Protein AF-A0A3B8RV91-F1 (afdb_monomer)

Secondary structure (DSSP, 8-state):
-EEEEEEEEEETTEEEEEEEETTEEEEEESSS--HHHHHHHHHHHHHHHTT--EEEEEPP-TT--HHHHHHHHHHHHHHHHHHHHHHHHHHTT-SPP-

pLDDT: mean 93.49, std 6.15, range [56.66, 97.88]

Foldseek 3Di:
DAEWEWEWDADPNWTWTWTDDPPDTQTDTPRDDDVVSVVVSVVVLLVVLLAHAYAYDYDDDPDQDPVNVVSRVVSVVVNVVSVVSSVVCVVVVVRDDD

Structure (mmCIF, N/CA/C/O backbone):
data_AF-A0A3B8RV91-F1
#
_entry.id   AF-A0A3B8RV91-F1
#
loop_
_atom_site.group_PDB
_atom_site.id
_atom_site.type_symbol
_atom_site.label_atom_id
_atom_site.label_alt_id
_atom_site.label_comp_id
_atom_site.label_asym_id
_atom_site.label_entity_id
_atom_site.label_seq_id
_atom_site.pdbx_PDB_ins_code
_atom_site.Cartn_x
_atom_site.Cartn_y
_atom_site.Cartn_z
_atom_site.occupancy
_atom_site.B_iso_or_equiv
_atom_site.auth_seq_id
_atom_site.auth_comp_id
_atom_site.auth_asym_id
_atom_site.auth_atom_id
_atom_site.pdbx_PDB_model_num
ATOM 1 N N . MET A 1 1 ? -0.193 -6.587 13.950 1.00 79.38 1 MET A N 1
ATOM 2 C CA . MET A 1 1 ? -0.162 -5.810 12.699 1.00 79.38 1 MET A CA 1
ATOM 3 C C . MET A 1 1 ? 0.177 -6.772 11.585 1.00 79.38 1 MET A C 1
ATOM 5 O O . MET A 1 1 ? 1.205 -7.433 11.670 1.00 79.38 1 MET A O 1
ATOM 9 N N . GLU A 1 2 ? -0.737 -6.933 10.638 1.00 91.31 2 GLU A N 1
ATOM 10 C CA . GLU A 1 2 ? -0.544 -7.800 9.475 1.00 91.31 2 GLU A CA 1
ATOM 11 C C . GLU A 1 2 ? 0.410 -7.126 8.480 1.00 91.31 2 GLU A C 1
ATOM 13 O O . GLU A 1 2 ? 0.395 -5.900 8.351 1.00 91.31 2 GLU A O 1
ATOM 18 N N . THR A 1 3 ? 1.247 -7.906 7.796 1.00 95.62 3 THR A N 1
ATOM 19 C CA . THR A 1 3 ? 2.157 -7.384 6.769 1.00 95.62 3 THR A CA 1
ATOM 20 C C . THR A 1 3 ? 1.888 -8.089 5.451 1.00 95.62 3 THR A C 1
ATOM 22 O O . THR A 1 3 ? 1.938 -9.313 5.365 1.00 95.62 3 THR A O 1
ATOM 25 N N . HIS A 1 4 ? 1.623 -7.288 4.432 1.00 97.19 4 HIS A N 1
ATOM 26 C CA . HIS A 1 4 ? 1.288 -7.688 3.079 1.00 97.19 4 HIS A CA 1
ATOM 27 C C . HIS A 1 4 ? 2.454 -7.441 2.119 1.00 97.19 4 HIS A C 1
ATOM 29 O O . HIS A 1 4 ? 3.373 -6.676 2.412 1.00 97.19 4 HIS A O 1
ATOM 35 N N . GLU A 1 5 ? 2.419 -8.069 0.949 1.00 97.25 5 GLU A N 1
ATOM 36 C CA . GLU A 1 5 ? 3.458 -7.887 -0.066 1.00 97.25 5 GLU A CA 1
ATOM 37 C C . GLU A 1 5 ? 3.124 -6.723 -1.002 1.00 97.25 5 GLU A C 1
ATOM 39 O O . GLU A 1 5 ? 1.980 -6.558 -1.435 1.00 97.25 5 GLU A O 1
ATOM 44 N N . ALA A 1 6 ? 4.149 -5.957 -1.361 1.00 97.38 6 ALA A N 1
ATOM 45 C CA . ALA A 1 6 ? 4.122 -4.993 -2.447 1.00 97.38 6 ALA A CA 1
ATOM 46 C C . ALA A 1 6 ? 5.127 -5.404 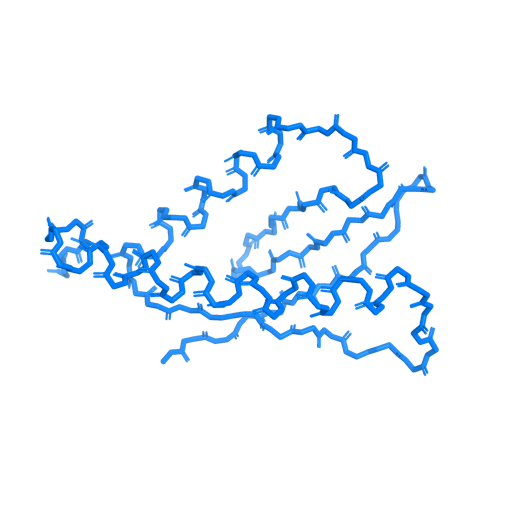-3.530 1.00 97.38 6 ALA A C 1
ATOM 48 O O . ALA A 1 6 ? 6.270 -5.756 -3.233 1.00 97.38 6 ALA A O 1
ATOM 49 N N . ILE A 1 7 ? 4.697 -5.371 -4.790 1.00 96.06 7 ILE A N 1
ATOM 50 C CA . ILE A 1 7 ? 5.485 -5.818 -5.943 1.00 96.06 7 ILE A CA 1
ATOM 51 C C . ILE A 1 7 ? 5.499 -4.723 -6.999 1.00 96.06 7 ILE A C 1
ATOM 53 O O . ILE A 1 7 ? 4.462 -4.137 -7.300 1.00 96.06 7 ILE A O 1
ATOM 57 N N . LEU A 1 8 ? 6.674 -4.463 -7.567 1.00 95.31 8 LEU A N 1
ATOM 58 C CA . LEU A 1 8 ? 6.817 -3.583 -8.716 1.00 95.31 8 LEU A CA 1
ATOM 59 C C . LEU A 1 8 ? 6.573 -4.421 -9.968 1.00 95.31 8 LEU A C 1
ATOM 61 O O . LEU A 1 8 ? 7.324 -5.356 -10.242 1.00 95.31 8 LEU A O 1
ATOM 65 N N . GLU A 1 9 ? 5.525 -4.087 -10.705 1.00 94.12 9 GLU A N 1
ATOM 66 C CA . GLU A 1 9 ? 5.171 -4.736 -11.961 1.00 94.12 9 GLU A CA 1
ATOM 67 C C . GLU A 1 9 ? 5.373 -3.766 -13.120 1.00 94.12 9 GLU A C 1
ATOM 69 O O . GLU A 1 9 ? 5.017 -2.592 -13.023 1.00 94.12 9 GLU A O 1
ATOM 74 N N . GLU A 1 10 ? 5.903 -4.274 -14.228 1.00 92.31 10 GLU A N 1
ATOM 75 C CA . GLU A 1 10 ? 5.950 -3.561 -15.500 1.00 92.31 10 GLU A CA 1
ATOM 76 C C . GLU A 1 10 ? 4.947 -4.208 -16.462 1.00 92.31 10 GLU A C 1
ATOM 78 O O . GLU A 1 10 ? 4.980 -5.420 -16.685 1.00 92.31 10 GLU A O 1
ATOM 83 N N . VAL A 1 11 ? 4.032 -3.411 -17.011 1.00 90.94 11 VAL A N 1
ATOM 84 C CA . VAL A 1 11 ? 3.016 -3.843 -17.980 1.00 90.94 11 VAL A CA 1
ATOM 85 C C . VAL A 1 11 ? 2.944 -2.798 -19.084 1.00 90.94 11 VAL A C 1
ATOM 87 O O . VAL A 1 11 ? 2.706 -1.630 -18.799 1.00 90.94 11 VAL A O 1
ATOM 90 N N . ASP A 1 12 ? 3.147 -3.204 -20.338 1.00 89.12 12 ASP A N 1
ATOM 91 C CA . ASP A 1 12 ? 3.093 -2.314 -21.509 1.00 89.12 12 ASP A CA 1
ATOM 92 C C . ASP A 1 12 ? 3.968 -1.047 -21.370 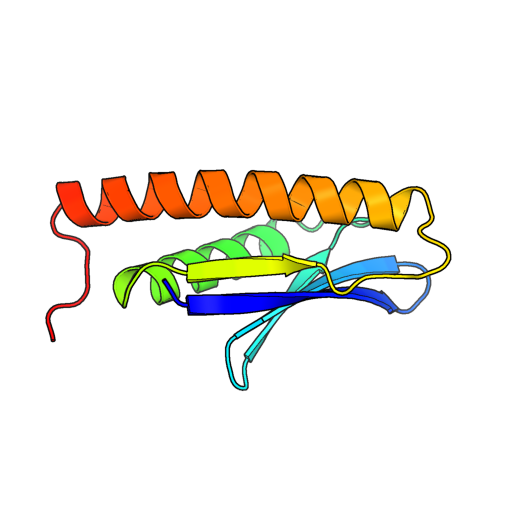1.00 89.12 12 ASP A C 1
ATOM 94 O O . ASP A 1 12 ? 3.544 0.055 -21.712 1.00 89.12 12 ASP A O 1
ATOM 98 N N . SER A 1 13 ? 5.195 -1.210 -20.853 1.00 88.44 13 SER A N 1
ATOM 99 C CA . SER A 1 13 ? 6.157 -0.126 -20.561 1.00 88.44 13 SER A CA 1
ATOM 100 C C . SER A 1 13 ? 5.738 0.848 -19.451 1.00 88.44 13 SER A C 1
ATOM 102 O O . SER A 1 13 ? 6.367 1.889 -19.264 1.00 88.44 13 SER A O 1
ATOM 104 N N . GLU A 1 14 ? 4.714 0.499 -18.678 1.00 92.75 14 GLU A N 1
ATOM 105 C CA . GLU A 1 14 ? 4.239 1.265 -17.531 1.00 92.75 14 GLU A CA 1
ATOM 106 C C . GLU A 1 14 ? 4.507 0.514 -16.237 1.00 92.75 14 GLU A C 1
ATOM 108 O O . GLU A 1 14 ? 4.407 -0.711 -16.178 1.00 92.75 14 GLU A O 1
ATOM 113 N N . HIS A 1 15 ? 4.824 1.258 -15.183 1.00 93.94 15 HIS A N 1
ATOM 114 C CA . HIS A 1 15 ? 5.170 0.687 -13.893 1.00 93.94 15 HIS A CA 1
ATOM 115 C C . HIS A 1 15 ? 4.030 0.861 -12.897 1.00 93.94 15 HIS A C 1
ATOM 117 O O . HIS A 1 15 ? 3.474 1.952 -12.730 1.00 93.94 15 HIS A O 1
ATOM 123 N N . TYR A 1 16 ? 3.723 -0.224 -12.197 1.00 95.88 16 TYR A N 1
ATOM 124 C CA . TYR A 1 16 ? 2.673 -0.301 -11.196 1.00 95.88 16 TYR A CA 1
ATOM 125 C C . TYR A 1 16 ? 3.232 -0.839 -9.882 1.00 95.88 16 TYR A C 1
ATOM 127 O O . TYR A 1 16 ? 3.999 -1.801 -9.863 1.00 95.88 16 TYR A O 1
ATOM 135 N N . LEU A 1 17 ? 2.798 -0.250 -8.772 1.00 96.19 17 LEU A N 1
ATOM 136 C CA . LEU A 1 17 ? 2.973 -0.824 -7.447 1.00 96.19 17 LEU A CA 1
ATOM 137 C C . LEU A 1 17 ? 1.744 -1.669 -7.110 1.00 96.19 17 LEU A C 1
ATOM 139 O O . LEU A 1 17 ? 0.660 -1.139 -6.859 1.00 96.19 17 LEU A O 1
ATOM 143 N N . SER A 1 18 ? 1.920 -2.984 -7.109 1.00 96.88 18 SER A N 1
ATOM 144 C CA . SER A 1 18 ? 0.875 -3.960 -6.821 1.00 96.88 18 SER A CA 1
ATOM 145 C C . SER A 1 18 ? 0.905 -4.366 -5.352 1.00 96.88 18 SER A C 1
ATOM 147 O O . SER A 1 18 ? 1.850 -5.000 -4.889 1.00 96.88 18 SER A O 1
ATOM 149 N N . LEU A 1 19 ? -0.148 -4.001 -4.627 1.00 97.50 19 LEU A N 1
ATOM 150 C CA . LEU A 1 19 ? -0.364 -4.261 -3.207 1.00 97.50 19 LEU A CA 1
ATOM 151 C C . LEU A 1 19 ? -1.248 -5.505 -3.045 1.00 97.50 19 LEU A C 1
ATOM 153 O O . LEU A 1 19 ? -2.418 -5.491 -3.438 1.00 97.50 19 LEU A O 1
ATOM 157 N N . LYS A 1 20 ? -0.704 -6.584 -2.475 1.00 96.75 20 LYS A N 1
ATOM 158 C CA . LYS A 1 20 ? -1.396 -7.874 -2.329 1.00 96.75 20 LYS A CA 1
ATOM 159 C C . LYS A 1 20 ? -2.018 -8.033 -0.944 1.00 96.75 20 LYS A C 1
ATOM 161 O O . LYS A 1 20 ? -1.304 -8.214 0.035 1.00 96.75 20 LYS A O 1
ATOM 166 N N . ILE A 1 21 ? -3.345 -8.040 -0.866 1.00 94.00 21 ILE A N 1
ATOM 167 C CA . ILE A 1 21 ? -4.112 -8.184 0.378 1.00 94.00 21 ILE A CA 1
ATOM 168 C C . ILE A 1 21 ? -5.025 -9.409 0.248 1.00 94.00 21 ILE A C 1
ATOM 170 O O . ILE A 1 21 ? -6.120 -9.323 -0.312 1.00 94.00 21 ILE A O 1
ATOM 174 N N . GLY A 1 22 ? -4.573 -10.562 0.750 1.00 88.38 22 GLY A N 1
ATOM 175 C CA . GLY A 1 22 ? -5.262 -11.839 0.529 1.00 88.38 22 GLY A CA 1
ATOM 176 C C . GLY A 1 22 ? -5.398 -12.131 -0.969 1.00 88.38 22 GLY A C 1
ATOM 177 O O . GLY A 1 22 ? -4.411 -12.074 -1.698 1.00 88.38 22 GLY A O 1
ATOM 178 N N . ASP A 1 23 ? -6.626 -12.369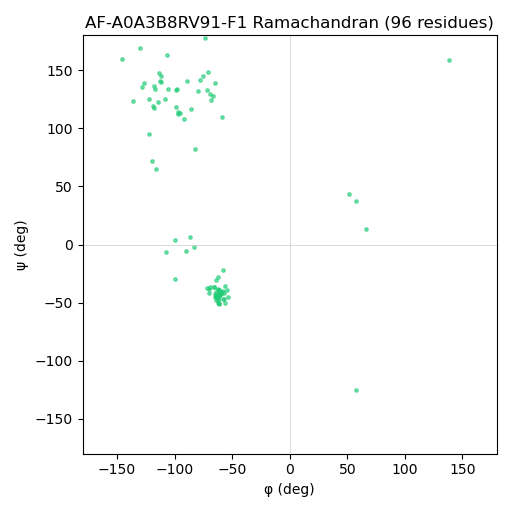 -1.433 1.00 89.94 23 ASP A N 1
ATOM 179 C CA . ASP A 1 23 ? -6.934 -12.610 -2.853 1.00 89.94 23 ASP A CA 1
ATOM 180 C C . ASP A 1 23 ? -7.098 -11.319 -3.680 1.00 89.94 23 ASP A C 1
ATOM 182 O O . ASP A 1 23 ? -7.337 -11.368 -4.887 1.00 89.94 23 ASP A O 1
ATOM 186 N N . THR A 1 24 ? -7.002 -10.146 -3.046 1.00 93.50 24 THR A N 1
ATOM 187 C CA . THR A 1 24 ? -7.160 -8.851 -3.718 1.00 93.50 24 THR A CA 1
ATOM 188 C C . THR A 1 24 ? -5.803 -8.254 -4.068 1.00 93.50 24 THR A C 1
ATOM 190 O O . THR A 1 24 ? -4.909 -8.180 -3.227 1.00 93.50 24 THR A O 1
ATOM 193 N N . VAL A 1 25 ? -5.670 -7.756 -5.298 1.00 96.50 25 VAL A N 1
ATOM 194 C CA . VAL A 1 25 ? -4.498 -6.995 -5.745 1.00 96.50 25 VAL A CA 1
ATOM 195 C C . VAL A 1 25 ? -4.938 -5.588 -6.125 1.00 96.50 25 VAL A C 1
ATOM 197 O O . VAL A 1 25 ? -5.728 -5.408 -7.051 1.00 96.50 25 VAL A O 1
ATOM 200 N N . LEU A 1 26 ? -4.425 -4.592 -5.409 1.00 96.56 26 LEU A N 1
ATOM 201 C CA . LEU A 1 26 ? -4.629 -3.179 -5.723 1.00 96.56 26 LEU A CA 1
ATOM 202 C C . LEU A 1 26 ? -3.402 -2.664 -6.474 1.00 96.56 26 LEU A C 1
ATOM 204 O O . LEU A 1 26 ? -2.283 -2.913 -6.038 1.00 96.56 26 LEU A O 1
ATOM 208 N N . LYS A 1 27 ? -3.592 -1.950 -7.586 1.00 95.56 27 LYS A N 1
ATOM 209 C CA . LYS A 1 27 ? -2.483 -1.446 -8.410 1.00 95.56 27 LYS A CA 1
ATOM 210 C C . LYS A 1 27 ? -2.433 0.071 -8.386 1.00 95.56 27 LYS A C 1
ATOM 212 O O . LYS A 1 27 ? -3.396 0.720 -8.780 1.00 95.56 27 LYS A O 1
ATOM 217 N N . ILE A 1 28 ? -1.302 0.623 -7.966 1.00 94.81 28 ILE A N 1
ATOM 218 C CA . ILE A 1 28 ? -1.033 2.059 -8.020 1.00 94.81 28 ILE A CA 1
ATOM 219 C C . ILE A 1 28 ? -0.172 2.330 -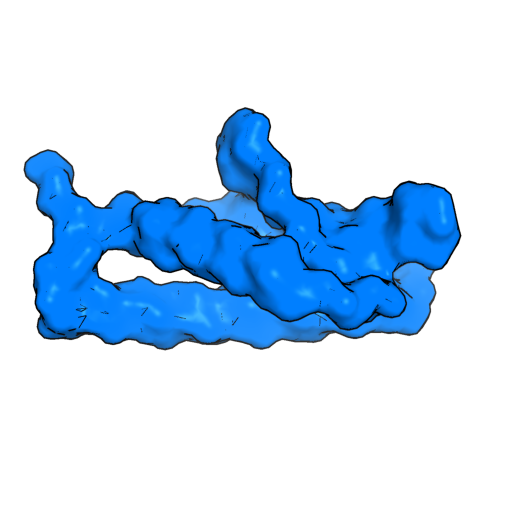9.259 1.00 94.81 28 ILE A C 1
ATOM 221 O O . ILE A 1 28 ? 0.939 1.804 -9.330 1.00 94.81 28 ILE A O 1
ATOM 225 N N . PRO A 1 29 ? -0.643 3.121 -10.236 1.00 93.94 29 PRO A N 1
ATOM 226 C CA . PRO A 1 29 ? 0.197 3.549 -11.349 1.00 93.94 29 PRO A CA 1
ATOM 227 C C . PRO A 1 29 ? 1.305 4.479 -10.837 1.00 93.94 29 PRO A C 1
ATOM 229 O O . PRO A 1 29 ? 1.024 5.448 -10.135 1.00 93.94 29 PRO A O 1
ATOM 232 N N . LEU A 1 30 ? 2.562 4.182 -11.180 1.00 92.06 30 LEU A N 1
ATOM 233 C CA . LEU A 1 30 ? 3.727 4.995 -10.801 1.00 92.06 30 LEU A CA 1
ATOM 234 C C . LEU A 1 30 ? 4.192 5.917 -11.934 1.00 92.06 30 LEU A C 1
ATOM 236 O O . LEU A 1 30 ? 4.748 6.979 -11.670 1.00 92.06 30 LEU A O 1
ATOM 240 N N . THR A 1 31 ? 3.984 5.512 -13.188 1.00 90.12 31 THR A N 1
ATOM 241 C CA . THR A 1 31 ? 4.446 6.244 -14.384 1.00 90.12 31 THR A CA 1
ATOM 242 C C . THR A 1 31 ? 3.325 6.934 -15.157 1.00 90.12 31 THR A C 1
ATOM 244 O O . THR A 1 31 ? 3.606 7.724 -16.057 1.00 90.12 31 THR A O 1
ATOM 247 N N . LYS A 1 32 ? 2.062 6.703 -14.775 1.00 89.50 32 LYS A N 1
ATOM 248 C CA . LYS A 1 32 ? 0.881 7.349 -15.364 1.00 89.50 32 LYS A CA 1
ATOM 249 C C . LYS A 1 32 ? 0.193 8.281 -14.380 1.00 89.50 32 LYS A C 1
ATOM 251 O O . LYS A 1 32 ? 0.002 7.943 -13.215 1.00 89.50 32 LYS A O 1
ATOM 256 N N . ASP A 1 33 ? -0.260 9.420 -14.893 1.00 88.56 33 ASP A N 1
ATOM 257 C CA . ASP A 1 33 ? -1.122 10.340 -14.155 1.00 88.56 33 ASP A CA 1
ATOM 258 C C . ASP A 1 33 ? -2.587 9.879 -14.228 1.00 88.56 33 ASP A C 1
ATOM 260 O O . ASP A 1 33 ? -3.371 10.318 -15.071 1.00 88.56 33 ASP A O 1
ATOM 264 N N . GLU A 1 34 ? -2.950 8.935 -13.356 1.00 92.56 34 GLU A N 1
ATOM 265 C CA . GLU A 1 34 ? -4.315 8.408 -13.234 1.00 92.56 34 GLU A CA 1
ATOM 266 C C . GLU A 1 34 ? -4.883 8.666 -11.828 1.00 92.56 34 GLU A C 1
ATOM 268 O O . GLU A 1 34 ? -5.071 7.744 -11.026 1.00 92.56 34 GLU A O 1
ATOM 273 N N . PRO A 1 35 ? -5.218 9.926 -11.496 1.00 92.00 35 PRO A N 1
ATOM 274 C CA . PRO A 1 35 ? -5.605 10.314 -10.140 1.00 92.00 35 PRO A CA 1
ATOM 275 C C . PRO A 1 35 ? -6.874 9.606 -9.652 1.00 92.00 35 PRO A C 1
ATOM 277 O O . PRO A 1 35 ? -7.057 9.407 -8.452 1.00 92.00 35 PRO A O 1
ATOM 280 N N . ASN A 1 36 ? -7.768 9.215 -10.564 1.00 94.44 36 ASN A N 1
ATOM 281 C CA . ASN A 1 36 ? -8.978 8.474 -10.211 1.00 94.44 36 ASN A CA 1
ATOM 282 C C . ASN A 1 36 ? -8.680 7.025 -9.809 1.00 94.44 36 ASN A C 1
ATOM 284 O O . ASN A 1 36 ? -9.310 6.528 -8.877 1.00 94.44 36 ASN A O 1
ATOM 288 N N . GLU A 1 37 ? -7.718 6.364 -10.457 1.00 92.88 37 GLU A N 1
ATOM 289 C CA . GLU A 1 37 ? -7.315 5.002 -10.091 1.00 92.88 37 GLU A CA 1
ATOM 290 C C . GLU A 1 37 ? -6.576 4.999 -8.755 1.00 92.88 37 GLU A C 1
ATOM 292 O O . GLU A 1 37 ? -6.898 4.208 -7.869 1.00 92.88 37 GLU A O 1
ATOM 297 N N . ILE A 1 38 ? -5.698 5.983 -8.545 1.00 93.31 38 ILE A N 1
ATOM 298 C CA . ILE A 1 38 ? -5.022 6.195 -7.262 1.00 93.31 38 ILE A CA 1
ATOM 299 C C . ILE A 1 38 ? -6.057 6.363 -6.135 1.00 93.31 38 ILE A C 1
ATOM 301 O O . ILE A 1 38 ? -6.016 5.642 -5.137 1.00 93.31 38 ILE A O 1
ATOM 305 N N . LYS A 1 39 ? -7.055 7.242 -6.311 1.00 94.56 39 LYS A N 1
ATOM 306 C CA . LYS A 1 39 ? -8.137 7.440 -5.326 1.00 94.56 39 LYS A CA 1
ATOM 307 C C . LYS A 1 39 ? -8.904 6.156 -5.015 1.00 94.56 39 LYS A C 1
ATOM 309 O O . LYS A 1 39 ? -9.231 5.914 -3.856 1.00 94.56 39 LYS A O 1
ATOM 314 N N . LYS A 1 40 ? -9.208 5.334 -6.025 1.00 96.00 40 LYS A N 1
ATOM 315 C CA . LYS A 1 40 ? -9.897 4.051 -5.814 1.00 96.00 40 LYS A CA 1
ATOM 316 C C . LYS A 1 40 ? -9.075 3.117 -4.930 1.00 96.00 40 LYS A C 1
ATOM 318 O O . LYS A 1 40 ? -9.643 2.516 -4.021 1.00 96.00 40 LYS A O 1
ATOM 323 N N . VAL A 1 41 ? -7.761 3.035 -5.156 1.00 96.56 41 VAL A N 1
ATOM 324 C CA . VAL A 1 41 ? -6.860 2.232 -4.319 1.00 96.56 41 VAL A CA 1
ATOM 325 C C . VAL A 1 41 ? -6.869 2.732 -2.879 1.00 96.56 41 VAL A C 1
ATOM 327 O O . VAL A 1 41 ? -7.124 1.942 -1.973 1.00 96.56 41 VAL A O 1
ATOM 330 N N . PHE A 1 42 ? -6.682 4.034 -2.653 1.00 95.81 42 PHE A N 1
ATOM 331 C CA . PHE A 1 42 ? -6.691 4.590 -1.295 1.00 95.81 42 PHE A CA 1
ATOM 332 C C . PHE A 1 42 ? -8.027 4.374 -0.578 1.00 95.81 42 PHE A C 1
ATOM 334 O O . PHE A 1 42 ? -8.035 3.979 0.585 1.00 95.81 42 PHE A O 1
ATOM 341 N N . ASN A 1 43 ? -9.159 4.527 -1.269 1.00 96.69 43 ASN A N 1
ATOM 342 C CA . ASN A 1 43 ? -10.468 4.218 -0.690 1.00 96.69 43 ASN A CA 1
ATOM 343 C C . ASN A 1 43 ? -10.57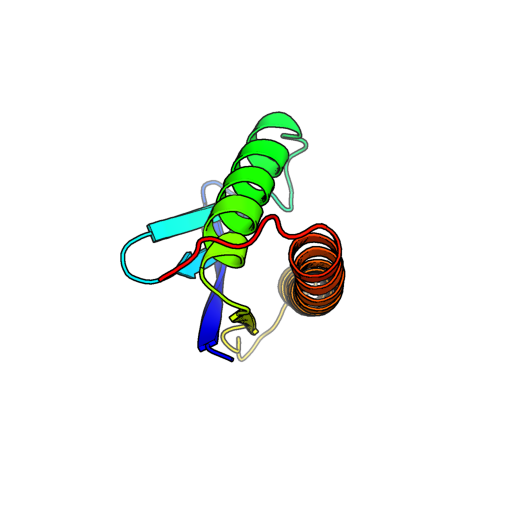2 2.747 -0.259 1.00 96.69 43 ASN A C 1
ATOM 345 O O . ASN A 1 43 ? -11.085 2.460 0.822 1.00 96.69 43 ASN A O 1
ATOM 349 N N . ALA A 1 44 ? -10.066 1.815 -1.072 1.00 96.88 44 ALA A N 1
ATOM 350 C CA . ALA A 1 44 ? -10.042 0.398 -0.720 1.00 96.88 44 ALA A CA 1
ATOM 351 C C . ALA A 1 44 ? -9.145 0.122 0.502 1.00 96.88 44 ALA A C 1
ATOM 353 O O . ALA A 1 44 ? -9.539 -0.640 1.387 1.00 96.88 44 ALA A O 1
ATOM 354 N N . LEU A 1 45 ? -7.983 0.779 0.592 1.00 97.06 45 LEU A N 1
ATOM 355 C CA . LEU A 1 45 ? -7.084 0.678 1.745 1.00 97.06 45 LEU A CA 1
ATOM 356 C C . LEU A 1 45 ? -7.738 1.209 3.027 1.00 97.06 45 LEU A C 1
ATOM 358 O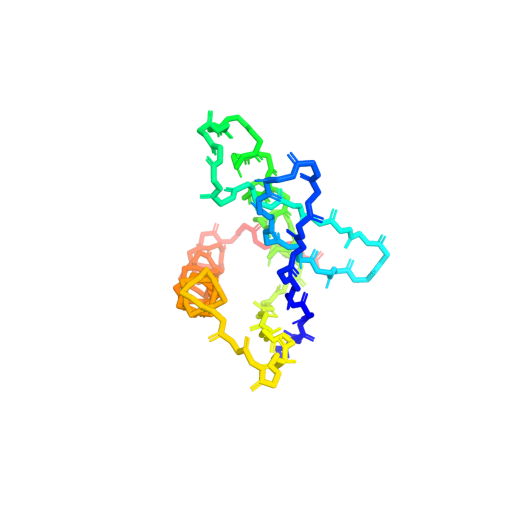 O . LEU A 1 45 ? -7.696 0.531 4.049 1.00 97.06 45 LEU A O 1
ATOM 362 N N . ILE A 1 46 ? -8.407 2.365 2.971 1.00 96.38 46 ILE A N 1
ATOM 363 C CA . ILE A 1 46 ? -9.121 2.946 4.121 1.00 96.38 46 ILE A CA 1
ATOM 364 C C . ILE A 1 46 ? -10.232 2.008 4.602 1.00 96.38 46 ILE A C 1
ATOM 366 O O . ILE A 1 46 ? -10.359 1.766 5.801 1.00 96.38 46 ILE A O 1
ATOM 370 N N . ILE A 1 47 ? -11.021 1.437 3.684 1.00 95.88 47 ILE A N 1
ATOM 371 C CA . ILE A 1 47 ? -12.053 0.449 4.038 1.00 95.88 47 ILE A CA 1
ATOM 372 C C . ILE A 1 47 ? -11.416 -0.762 4.728 1.00 95.88 47 ILE A C 1
ATOM 374 O O . ILE A 1 47 ? -11.934 -1.240 5.733 1.00 95.88 47 ILE A O 1
ATOM 378 N N . ARG A 1 48 ? -10.271 -1.245 4.232 1.00 95.44 48 ARG A N 1
ATOM 379 C CA . ARG A 1 48 ? -9.550 -2.357 4.861 1.00 95.44 48 ARG A CA 1
ATOM 380 C C . ARG A 1 48 ? -8.996 -1.995 6.243 1.00 95.44 48 ARG A C 1
ATOM 382 O O . ARG A 1 48 ? -9.032 -2.858 7.120 1.00 95.44 48 ARG A O 1
ATOM 389 N N . LEU A 1 49 ? -8.523 -0.760 6.442 1.00 95.81 49 LEU A N 1
ATOM 390 C CA . LEU A 1 49 ? -7.973 -0.272 7.716 1.00 95.81 49 LEU A CA 1
ATOM 391 C C . LEU A 1 49 ? -9.016 -0.245 8.830 1.00 95.81 49 LEU A C 1
ATOM 393 O O . LEU A 1 49 ? -8.671 -0.480 9.985 1.00 95.81 49 LEU A O 1
ATOM 397 N N . LYS A 1 50 ? -10.296 -0.033 8.500 1.00 96.12 50 LYS A N 1
ATOM 398 C CA . LYS A 1 50 ? -11.379 -0.098 9.495 1.00 96.12 50 LYS A CA 1
ATOM 399 C C . LYS A 1 50 ? -11.469 -1.446 10.211 1.00 96.12 50 LYS A C 1
ATOM 401 O O . LYS A 1 50 ? -12.005 -1.492 11.311 1.00 96.12 50 LYS A O 1
ATOM 406 N N . LYS A 1 51 ? -10.937 -2.515 9.608 1.00 94.62 51 LYS A N 1
ATOM 407 C CA . LYS A 1 51 ? -10.895 -3.878 10.165 1.00 94.62 51 LYS A CA 1
ATOM 408 C C . LYS A 1 51 ? -9.639 -4.167 10.987 1.00 94.62 51 LYS A C 1
ATOM 410 O O . LYS A 1 51 ? -9.499 -5.261 11.519 1.00 94.62 51 LYS A O 1
ATOM 415 N N . GLY A 1 52 ? -8.687 -3.239 11.023 1.00 94.44 52 GLY A N 1
ATOM 416 C CA . GLY A 1 52 ? -7.424 -3.391 11.736 1.00 94.44 52 GLY A CA 1
ATOM 417 C C . GLY A 1 52 ? -6.220 -2.870 10.944 1.00 94.44 52 GLY A C 1
ATOM 418 O O . GLY A 1 52 ? -6.276 -2.773 9.713 1.00 94.44 52 GLY A O 1
ATOM 419 N N . PRO A 1 53 ? -5.110 -2.563 11.639 1.00 95.88 53 PRO A N 1
ATOM 420 C CA . PRO A 1 53 ? -3.924 -1.976 11.034 1.00 95.88 53 PRO A CA 1
ATOM 421 C C . PRO A 1 53 ? -3.085 -3.025 10.296 1.00 95.88 53 PRO A C 1
ATOM 423 O O . PRO A 1 53 ? -2.874 -4.149 10.775 1.00 95.88 53 PRO A O 1
ATOM 426 N N . PHE A 1 54 ? -2.536 -2.622 9.154 1.00 97.00 54 PHE A N 1
ATOM 427 C CA . PHE A 1 54 ? -1.658 -3.439 8.324 1.00 97.00 54 PHE A CA 1
ATOM 428 C C . PHE A 1 54 ? -0.589 -2.576 7.652 1.00 97.00 54 PHE A C 1
ATOM 430 O O . PHE A 1 54 ? -0.772 -1.374 7.492 1.00 97.00 54 PHE A O 1
ATOM 437 N N . ASN A 1 55 ? 0.492 -3.222 7.222 1.00 97.75 55 ASN A N 1
ATOM 438 C CA . ASN A 1 55 ? 1.586 -2.610 6.473 1.00 97.75 55 ASN A CA 1
ATOM 439 C C . ASN A 1 55 ? 1.910 -3.418 5.217 1.00 97.75 55 ASN A C 1
ATOM 441 O O . ASN A 1 55 ? 1.488 -4.563 5.067 1.00 97.75 55 ASN A O 1
ATOM 445 N N . PHE A 1 56 ? 2.735 -2.841 4.351 1.00 97.88 56 PHE A N 1
ATOM 446 C CA . PHE A 1 56 ? 3.331 -3.517 3.209 1.00 97.88 56 PHE A CA 1
ATOM 447 C C . PHE A 1 56 ? 4.844 -3.646 3.350 1.00 97.88 56 PHE A C 1
ATOM 449 O O . PHE A 1 56 ? 5.514 -2.762 3.885 1.00 97.88 56 PHE A O 1
ATOM 456 N N . THR A 1 57 ? 5.394 -4.726 2.808 1.00 96.75 57 THR A N 1
ATOM 457 C CA . THR A 1 57 ? 6.829 -4.872 2.567 1.00 96.75 57 THR A CA 1
ATOM 458 C C . THR A 1 57 ? 7.083 -5.032 1.080 1.00 96.75 57 THR A C 1
ATOM 460 O O . THR A 1 57 ? 6.369 -5.765 0.394 1.00 96.75 57 THR A O 1
ATOM 463 N N . MET A 1 58 ? 8.105 -4.344 0.577 1.00 95.81 58 MET A N 1
ATOM 464 C CA . MET A 1 58 ? 8.514 -4.490 -0.813 1.00 95.81 58 MET A CA 1
ATOM 465 C C . MET A 1 58 ? 9.177 -5.855 -1.007 1.00 95.81 58 MET A C 1
ATOM 467 O O . MET A 1 58 ? 10.047 -6.229 -0.219 1.00 95.81 58 MET A O 1
ATOM 471 N N . VAL A 1 59 ? 8.787 -6.586 -2.049 1.00 95.00 59 VAL A N 1
ATOM 472 C CA . VAL A 1 59 ? 9.520 -7.781 -2.481 1.00 95.00 59 VAL A CA 1
ATOM 473 C C . VAL A 1 59 ? 10.868 -7.338 -3.046 1.00 95.00 59 VAL A C 1
ATOM 475 O O . VAL A 1 59 ? 10.920 -6.485 -3.933 1.00 95.00 59 VAL A O 1
ATOM 478 N N . GLU A 1 60 ? 11.957 -7.887 -2.505 1.00 89.44 60 GLU A N 1
ATOM 479 C CA . GLU A 1 60 ? 13.313 -7.503 -2.903 1.00 89.44 60 GLU A CA 1
ATOM 480 C C . GLU A 1 60 ? 13.599 -7.876 -4.368 1.00 89.44 60 GLU A C 1
ATOM 482 O O . GLU A 1 60 ? 13.232 -8.955 -4.838 1.00 89.44 60 GLU A O 1
ATOM 487 N N . LYS A 1 61 ? 14.279 -6.974 -5.083 1.00 85.69 61 LYS A N 1
ATOM 488 C CA . LYS A 1 61 ? 14.736 -7.145 -6.470 1.00 85.69 61 LYS A CA 1
ATOM 489 C C . LYS A 1 61 ? 16.264 -7.054 -6.474 1.00 85.69 61 LYS A C 1
ATOM 491 O O . LYS A 1 61 ? 16.795 -6.024 -6.066 1.00 85.69 61 LYS A O 1
ATOM 496 N N . GLU A 1 62 ? 16.952 -8.123 -6.897 1.00 75.19 62 GLU A N 1
ATOM 497 C CA . GLU A 1 62 ? 18.428 -8.229 -6.838 1.00 75.19 62 GLU A CA 1
ATOM 498 C C . GLU A 1 62 ? 19.136 -7.080 -7.581 1.00 75.19 62 GLU A C 1
ATOM 500 O O . GLU A 1 62 ? 20.121 -6.549 -7.077 1.00 75.19 62 GLU A O 1
ATOM 505 N N . ASP A 1 63 ? 18.560 -6.621 -8.697 1.00 76.06 63 ASP A N 1
ATOM 506 C CA . ASP A 1 63 ? 19.030 -5.479 -9.492 1.00 76.06 63 ASP A CA 1
ATOM 507 C C . ASP A 1 63 ? 17.990 -4.346 -9.488 1.00 76.06 63 ASP A C 1
ATOM 509 O O . ASP A 1 63 ? 17.349 -4.034 -10.496 1.00 76.06 63 ASP A O 1
ATOM 513 N N . GLY A 1 64 ? 17.752 -3.767 -8.311 1.00 76.88 64 GLY A N 1
ATOM 514 C CA . GLY A 1 64 ? 16.827 -2.650 -8.135 1.00 76.88 64 GLY A CA 1
ATOM 515 C C . GLY A 1 64 ? 17.200 -1.432 -8.987 1.00 76.88 64 GLY A C 1
ATOM 516 O O . GLY A 1 64 ? 18.180 -0.745 -8.712 1.00 76.88 64 GLY A O 1
ATOM 517 N N . ASP A 1 65 ? 16.403 -1.138 -10.013 1.00 87.62 65 ASP A N 1
ATOM 518 C CA . ASP A 1 65 ? 16.514 0.094 -10.797 1.00 87.62 65 ASP A CA 1
ATOM 519 C C . ASP A 1 65 ? 15.990 1.326 -10.020 1.00 87.62 65 ASP A C 1
ATOM 521 O O . ASP A 1 65 ? 15.506 1.240 -8.886 1.00 87.62 65 ASP A O 1
ATOM 525 N N . LEU A 1 66 ? 16.089 2.516 -10.624 1.00 91.38 66 LEU A N 1
ATOM 526 C CA . LEU A 1 66 ? 15.584 3.756 -10.021 1.00 91.38 66 LEU A CA 1
ATOM 527 C C . LEU A 1 66 ? 14.103 3.645 -9.624 1.00 91.38 66 LEU A C 1
ATOM 529 O O . LEU A 1 66 ? 13.715 4.144 -8.569 1.00 91.38 66 LEU A O 1
ATOM 533 N N . ILE A 1 67 ? 13.285 2.985 -10.446 1.00 91.31 67 ILE A N 1
ATOM 534 C CA . ILE A 1 67 ? 11.846 2.861 -10.212 1.00 91.31 67 ILE A CA 1
ATOM 535 C C . ILE A 1 67 ? 11.591 1.937 -9.019 1.00 91.31 67 ILE A C 1
ATOM 537 O O . ILE A 1 67 ? 10.742 2.248 -8.187 1.00 91.31 67 ILE A O 1
ATOM 541 N N . TYR A 1 68 ? 12.371 0.866 -8.861 1.00 94.25 68 TYR A N 1
ATOM 542 C CA . TYR A 1 68 ? 12.344 0.025 -7.664 1.00 94.25 68 TYR A CA 1
ATOM 543 C C . TYR A 1 68 ? 12.634 0.823 -6.392 1.00 94.25 68 TYR A C 1
ATOM 545 O O . TYR A 1 68 ? 11.895 0.712 -5.413 1.00 94.25 68 TYR A O 1
ATOM 553 N N . HIS A 1 69 ? 13.664 1.668 -6.396 1.00 93.81 69 HIS A N 1
ATOM 554 C CA . HIS A 1 69 ? 13.979 2.493 -5.229 1.00 93.81 69 HIS A CA 1
ATOM 555 C C . HIS A 1 69 ? 12.895 3.537 -4.930 1.00 93.81 69 HIS A C 1
ATOM 557 O O . HIS A 1 69 ? 12.574 3.758 -3.761 1.00 93.81 69 HIS A O 1
ATOM 563 N N . VAL A 1 70 ? 12.284 4.118 -5.966 1.00 92.75 70 VAL A N 1
ATOM 564 C CA . VAL A 1 70 ? 11.117 5.001 -5.819 1.00 92.75 70 VAL A CA 1
ATOM 565 C C . VAL A 1 70 ? 9.933 4.239 -5.220 1.00 92.75 70 VAL A C 1
ATOM 567 O O . VAL A 1 70 ? 9.342 4.707 -4.252 1.00 92.75 70 VAL A O 1
ATOM 570 N N . ALA A 1 71 ? 9.624 3.043 -5.724 1.00 95.12 71 ALA A N 1
ATOM 571 C CA . ALA A 1 71 ? 8.558 2.193 -5.199 1.00 95.12 71 ALA A CA 1
ATOM 572 C C . ALA A 1 71 ? 8.809 1.794 -3.735 1.00 95.12 71 ALA A C 1
ATOM 574 O O . ALA A 1 71 ? 7.887 1.810 -2.921 1.00 95.12 71 ALA A O 1
ATOM 575 N N . LYS A 1 72 ? 10.062 1.496 -3.368 1.00 95.69 72 LYS A N 1
ATOM 576 C CA . LYS A 1 72 ? 10.446 1.152 -1.992 1.00 95.69 72 LYS A CA 1
ATOM 577 C C . LYS A 1 72 ? 10.218 2.316 -1.024 1.00 95.69 72 LYS A C 1
ATOM 579 O O . LYS A 1 72 ? 9.672 2.102 0.058 1.00 95.69 72 LYS A O 1
ATOM 584 N N . GLU A 1 73 ? 10.588 3.540 -1.406 1.00 95.44 73 GLU A N 1
ATOM 585 C CA . GLU A 1 73 ? 10.295 4.724 -0.585 1.00 95.44 73 GLU A CA 1
ATOM 586 C C . GLU A 1 73 ? 8.792 5.035 -0.563 1.00 95.44 73 GLU A C 1
ATOM 588 O O . GLU A 1 73 ? 8.263 5.371 0.494 1.00 95.44 73 GLU A O 1
ATOM 593 N N . TYR A 1 74 ? 8.084 4.834 -1.678 1.00 95.00 74 TYR A N 1
ATOM 594 C CA . TYR A 1 74 ? 6.629 4.981 -1.738 1.00 95.00 74 TYR A CA 1
ATOM 595 C C . TYR A 1 74 ? 5.931 4.053 -0.737 1.00 95.00 74 TYR A C 1
ATOM 597 O O . TYR A 1 74 ? 5.080 4.500 0.023 1.00 95.00 74 TYR A O 1
ATOM 605 N N . VAL A 1 75 ? 6.320 2.773 -0.675 1.00 97.31 75 VAL A N 1
ATOM 606 C CA . VAL A 1 75 ? 5.784 1.806 0.303 1.00 97.31 75 VAL A CA 1
ATOM 607 C C . VAL A 1 75 ? 6.055 2.255 1.739 1.00 97.31 75 VAL A C 1
ATOM 609 O O . VAL A 1 75 ? 5.183 2.146 2.600 1.00 97.31 75 VAL A O 1
ATOM 612 N N . LYS A 1 76 ? 7.249 2.786 2.012 1.00 97.50 76 LYS A N 1
ATOM 613 C CA . LYS A 1 76 ? 7.598 3.297 3.340 1.00 97.50 76 LYS A CA 1
ATOM 614 C C . LYS A 1 76 ? 6.727 4.490 3.739 1.00 97.50 76 LYS A C 1
ATOM 616 O O . LYS A 1 76 ? 6.229 4.504 4.859 1.00 97.50 76 LYS A O 1
ATOM 621 N N . GLN A 1 77 ? 6.522 5.448 2.836 1.00 97.06 77 GLN A N 1
ATOM 622 C CA . GLN A 1 77 ? 5.623 6.582 3.065 1.00 97.06 77 GLN A CA 1
ATOM 623 C C . GLN A 1 77 ? 4.184 6.105 3.260 1.00 97.06 77 GLN A C 1
ATOM 625 O O . GLN A 1 77 ? 3.557 6.461 4.250 1.00 97.06 77 GLN A O 1
ATOM 630 N N . LEU A 1 78 ? 3.703 5.217 2.386 1.00 97.06 78 LEU A N 1
ATOM 631 C CA . LEU A 1 78 ? 2.372 4.626 2.477 1.00 97.06 78 LEU A CA 1
ATOM 632 C C . LEU A 1 78 ? 2.119 3.988 3.847 1.00 97.06 78 LEU A C 1
ATOM 634 O O . LEU A 1 78 ? 1.072 4.223 4.432 1.00 97.06 78 LEU A O 1
ATOM 638 N N . ASN A 1 79 ? 3.065 3.217 4.385 1.00 97.88 79 ASN A N 1
ATOM 639 C CA . ASN A 1 79 ? 2.910 2.603 5.707 1.00 97.88 79 ASN A CA 1
ATOM 640 C C . ASN A 1 79 ? 2.784 3.640 6.835 1.00 97.88 79 ASN A C 1
ATOM 642 O O . ASN A 1 79 ? 1.990 3.441 7.753 1.00 97.88 79 ASN A O 1
ATOM 646 N N . THR A 1 80 ? 3.544 4.737 6.771 1.00 97.88 80 THR A N 1
ATOM 647 C CA . THR A 1 80 ? 3.411 5.844 7.732 1.00 97.88 80 THR A CA 1
ATOM 648 C C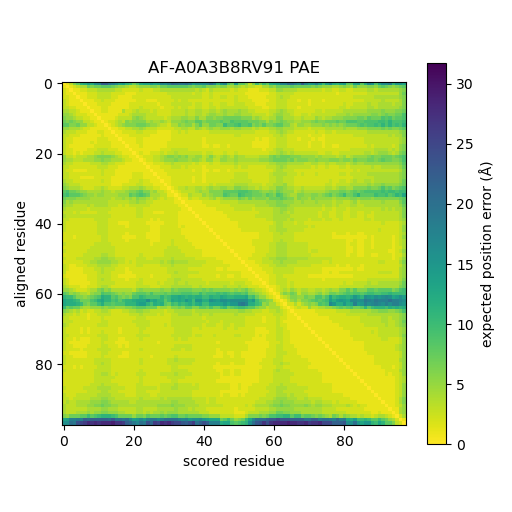 . THR A 1 80 ? 2.010 6.448 7.655 1.00 97.88 80 THR A C 1
ATOM 650 O O . THR A 1 80 ? 1.318 6.505 8.667 1.00 97.88 80 THR A O 1
ATOM 653 N N . GLU A 1 81 ? 1.554 6.790 6.450 1.00 97.31 81 GLU A N 1
ATOM 654 C CA . GLU A 1 81 ? 0.228 7.376 6.216 1.00 97.31 81 GLU A CA 1
ATOM 655 C C . GLU A 1 81 ? -0.902 6.433 6.661 1.00 97.31 81 GLU A C 1
ATOM 657 O O . GLU A 1 81 ? -1.852 6.853 7.313 1.00 97.31 81 GLU A O 1
ATOM 662 N N . LEU A 1 82 ? -0.805 5.130 6.367 1.00 97.62 82 LEU A N 1
ATOM 663 C CA . LEU A 1 82 ? -1.800 4.142 6.798 1.00 97.62 82 LEU A CA 1
ATOM 664 C C . LEU A 1 82 ? -1.881 4.041 8.324 1.00 97.62 82 LEU A C 1
ATOM 666 O O . LEU A 1 82 ? -2.976 3.894 8.868 1.00 97.62 82 LEU A O 1
ATOM 670 N N . SER A 1 83 ? -0.740 4.130 9.013 1.00 97.50 83 SER A N 1
ATOM 671 C CA . SER A 1 83 ? -0.699 4.149 10.475 1.00 97.50 83 SER A CA 1
ATOM 672 C C . SER A 1 83 ? -1.383 5.396 11.036 1.00 97.50 83 SER A C 1
ATOM 674 O O . SER A 1 83 ? -2.179 5.280 11.966 1.00 97.50 83 SER A O 1
ATOM 676 N N . GLU A 1 84 ? -1.105 6.571 10.472 1.00 97.88 84 GLU A N 1
ATOM 677 C CA . GLU A 1 84 ? -1.720 7.836 10.894 1.00 97.88 84 GLU A CA 1
ATOM 678 C C . GLU A 1 84 ? -3.235 7.826 10.645 1.00 97.88 84 GLU A C 1
ATOM 680 O O . GLU A 1 84 ? -4.021 8.078 11.558 1.00 97.88 84 GLU A O 1
ATOM 685 N N . VAL A 1 85 ? -3.667 7.407 9.452 1.00 97.62 85 VAL A N 1
ATOM 686 C CA . VAL A 1 85 ? -5.090 7.270 9.108 1.00 97.62 85 VAL A CA 1
ATOM 687 C C . VAL A 1 85 ? -5.794 6.271 10.026 1.00 97.62 85 VAL A C 1
ATOM 689 O O . VAL A 1 85 ? -6.920 6.518 10.453 1.00 97.62 85 VAL A O 1
ATOM 692 N N . TYR A 1 86 ? -5.160 5.147 10.369 1.00 97.50 86 TYR A N 1
ATOM 693 C CA . TYR A 1 86 ? -5.737 4.201 11.325 1.00 97.50 86 TYR A CA 1
ATOM 694 C C . TYR A 1 86 ? -5.950 4.841 12.703 1.00 97.50 86 TYR A C 1
ATOM 696 O O . TYR A 1 86 ? -7.019 4.676 13.291 1.00 97.50 86 TYR A O 1
ATOM 704 N N . GLN A 1 87 ? -4.970 5.600 13.202 1.00 97.25 87 GLN A N 1
ATOM 705 C CA . GLN A 1 87 ? -5.093 6.322 14.472 1.00 97.25 87 GLN A CA 1
ATOM 706 C C . GLN A 1 87 ? -6.233 7.346 14.433 1.00 97.25 87 GLN A C 1
ATOM 708 O O . GLN A 1 87 ? -6.984 7.466 15.402 1.00 97.25 87 GLN A O 1
ATOM 713 N N . GLU A 1 88 ? -6.419 8.045 13.312 1.00 97.88 88 GLU A N 1
ATOM 714 C CA . GLU A 1 88 ? -7.561 8.943 13.130 1.00 97.88 88 GLU A CA 1
ATOM 715 C C . GLU A 1 88 ? -8.896 8.189 13.117 1.00 97.88 88 GLU A C 1
ATOM 717 O O . GLU A 1 88 ? -9.856 8.629 13.756 1.00 97.88 88 GLU A O 1
ATOM 722 N N . LEU A 1 89 ? -8.979 7.045 12.431 1.00 97.06 89 LEU A N 1
ATOM 723 C CA . LEU A 1 89 ? -10.183 6.209 12.416 1.00 97.06 89 LEU A CA 1
ATOM 724 C C . LEU A 1 89 ? -10.529 5.697 13.821 1.00 97.06 89 LEU A C 1
ATOM 726 O O . LEU A 1 89 ? -11.698 5.728 14.205 1.00 97.06 89 LEU A O 1
ATOM 730 N N . GLU A 1 90 ? -9.531 5.266 14.593 1.00 96.81 90 GLU A N 1
ATOM 73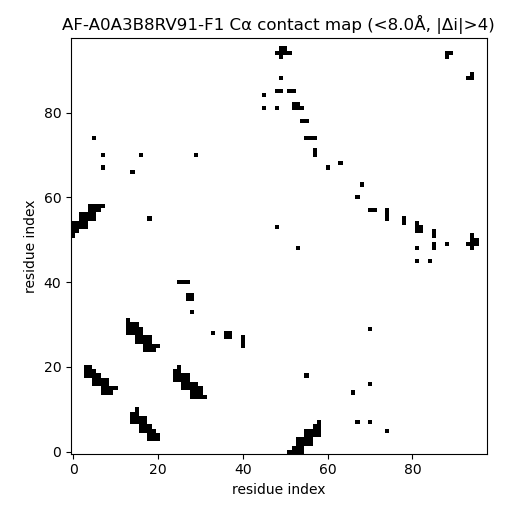1 C CA . GLU A 1 90 ? -9.693 4.837 15.985 1.00 96.81 90 GLU A CA 1
ATOM 732 C C . GLU A 1 90 ? -10.185 5.989 16.869 1.00 96.81 90 GLU A C 1
ATOM 734 O O . GLU A 1 90 ? -11.202 5.859 17.553 1.00 96.81 90 GLU A O 1
ATOM 739 N N . HIS A 1 91 ? -9.520 7.147 16.797 1.00 97.38 91 HIS A N 1
ATOM 740 C CA . HIS A 1 91 ? -9.874 8.335 17.574 1.00 97.38 91 HIS A CA 1
ATOM 741 C C . HIS A 1 91 ? -11.315 8.799 17.314 1.00 97.38 91 HIS A C 1
ATOM 743 O O . HIS A 1 91 ? -12.034 9.166 18.244 1.00 97.38 91 HIS A O 1
ATOM 749 N N . ASN A 1 92 ? -11.752 8.742 16.054 1.00 97.19 92 ASN A N 1
ATOM 750 C CA . ASN A 1 92 ? -13.093 9.145 15.634 1.00 97.19 92 ASN A CA 1
ATOM 751 C C . ASN A 1 92 ? -14.143 8.021 15.744 1.00 97.19 92 ASN A C 1
ATOM 753 O O . ASN A 1 92 ? -15.278 8.221 15.317 1.00 97.19 92 ASN A O 1
ATOM 757 N N . GLN A 1 93 ? -13.798 6.855 16.309 1.00 95.56 93 GLN A N 1
ATOM 758 C CA . GLN A 1 93 ? -14.702 5.702 16.465 1.00 95.56 93 GLN A CA 1
ATOM 759 C C . GLN A 1 93 ? -15.290 5.205 15.127 1.00 95.56 93 GLN A C 1
ATOM 761 O O . GLN A 1 93 ? -16.453 4.813 15.042 1.00 95.56 93 GLN A O 1
ATOM 766 N N . LEU A 1 94 ? -14.480 5.234 14.065 1.00 95.81 94 LEU A N 1
ATOM 767 C CA . LEU A 1 94 ? -14.849 4.836 12.700 1.00 95.81 94 LEU A CA 1
ATOM 768 C C . LEU A 1 94 ? -14.383 3.420 12.320 1.00 95.81 94 LEU A C 1
ATOM 770 O O . LEU A 1 94 ? -14.555 3.018 11.163 1.00 95.81 94 LEU A O 1
ATOM 774 N N . LEU A 1 95 ? -13.780 2.691 13.264 1.00 95.94 95 LEU A N 1
ATOM 775 C CA . LEU A 1 95 ? -13.407 1.286 13.105 1.00 95.94 95 LEU A CA 1
ATOM 776 C C . LEU A 1 95 ? -14.654 0.393 13.088 1.00 95.94 95 LEU A C 1
ATOM 778 O O . LEU A 1 95 ? -15.668 0.701 13.718 1.00 95.94 95 LEU A O 1
ATOM 782 N N . GLU A 1 96 ? -14.582 -0.714 12.354 1.00 93.12 96 GLU A N 1
ATOM 783 C CA . GLU A 1 96 ? -15.622 -1.741 12.389 1.00 93.12 96 GLU A CA 1
ATOM 784 C C . GLU A 1 96 ? -15.579 -2.436 13.760 1.00 93.12 96 GLU A C 1
ATOM 786 O O . GLU A 1 96 ? -14.511 -2.822 14.234 1.00 93.12 96 GLU A O 1
ATOM 791 N N . GLN A 1 97 ? -16.731 -2.541 14.427 1.00 74.56 97 GLN A N 1
ATOM 792 C CA . GLN A 1 97 ? -16.858 -3.311 15.666 1.00 74.56 97 GLN A CA 1
ATOM 793 C C . GLN A 1 97 ? -16.977 -4.796 15.301 1.00 74.56 97 GLN A C 1
ATOM 795 O O . GLN A 1 97 ? -17.741 -5.123 14.390 1.00 74.56 97 GLN A O 1
ATOM 800 N N . GLU A 1 98 ? -16.204 -5.655 15.973 1.00 56.66 98 GLU A N 1
ATOM 801 C CA . GLU A 1 98 ? -16.311 -7.121 15.851 1.00 56.66 98 GLU A CA 1
ATOM 802 C C . GLU A 1 98 ? -17.714 -7.642 16.199 1.00 56.66 98 GLU A C 1
ATOM 804 O O . GLU A 1 98 ? -18.332 -7.122 17.160 1.00 56.66 98 GLU A O 1
#

Mean predicted aligned error: 3.51 Å

Solvent-accessible surface area (backbone atoms only — not comparable to full-atom values): 5670 Å² total; per-residue (Å²): 119,50,76,31,49,26,40,85,42,77,56,97,93,36,40,29,46,34,39,39,56,87,95,44,74,42,62,36,64,74,74,55,95,49,69,69,54,44,50,51,44,53,52,53,50,53,63,52,37,29,77,47,65,61,40,63,42,70,66,87,57,101,81,62,49,74,65,49,54,51,50,49,52,49,45,55,51,47,37,52,52,48,51,52,52,41,51,52,32,56,75,68,68,60,45,64,80,133

Nearest PDB structures (foldseek):
  3vqc-assembly1_B  TM=3.835E-01  e=3.569E-02  Human immunodeficiency virus 1
  3vqd-assembly1_B  TM=4.718E-01  e=1.495E-01  Human immunodeficiency virus 1
  6u8q-assembly1_L  TM=3.402E-01  e=4.339E-02  Human immunodeficiency virus 1
  6rwl-assembly1_D  TM=3.672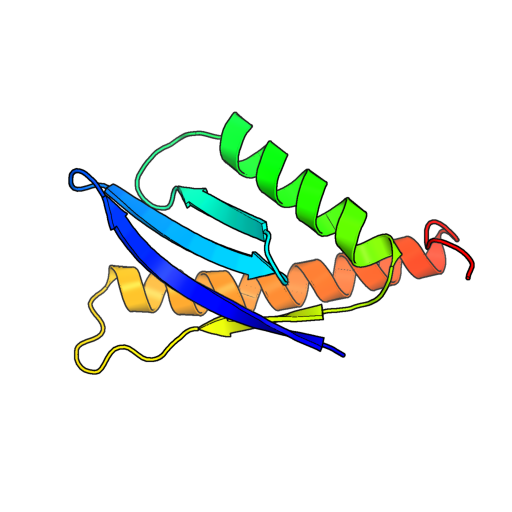E-01  e=9.255E-01  Simian immunodeficiency virus
  6rwl-assembly1_A  TM=3.393E-01  e=1.368E+00  Simian immunodeficiency virus

Radius of gyration: 14.02 Å; Cα contacts (8 Å, |Δi|>4): 125; chains: 1; bounding box: 36×23×39 Å

Sequence (98 aa):
METHEAILEEVDSEHYLSLKIGDTVLKIPLTKDEPNEIKKVFNALIIRLKKGPFNFTMVEKEDGDLIYHVAKEYVKQLNTELSEVYQELEHNQLLEQE